Protein AF-A0A955JV99-F1 (afdb_monomer)

Foldseek 3Di:
DDPDLVLLLLLLCVQLVLVLVVLVVLLVVLVVLLVPDDPVPDDPVLVVVLVVLLVVLCVVLQCPVQQQPLLLQLLVQSVCSSPPNDPVCSVVVNCVSRPCDPHDPVSVVVSVVVVVVVVVVVVVLVPDDPPSSSSNSNSNSNSSVSNSVNNVVSNVVSVVPPPPSDSDPPPPPPD

Structure (mmCIF, N/CA/C/O backbone):
data_AF-A0A955JV99-F1
#
_entry.id   AF-A0A955JV99-F1
#
loop_
_atom_site.group_PDB
_atom_site.id
_atom_site.type_symbol
_atom_site.label_atom_id
_atom_site.label_alt_id
_atom_site.label_comp_id
_atom_site.label_asym_id
_atom_site.label_entity_id
_atom_site.label_seq_id
_atom_site.pdbx_PDB_ins_code
_atom_site.Cartn_x
_atom_site.Cartn_y
_atom_site.Cartn_z
_atom_site.occupancy
_atom_site.B_iso_or_equiv
_atom_site.auth_seq_id
_atom_site.auth_comp_id
_atom_site.auth_asym_id
_atom_site.auth_atom_id
_atom_site.pdbx_PDB_model_num
ATOM 1 N N . MET A 1 1 ? -17.357 4.223 23.257 1.00 74.81 1 MET A N 1
ATOM 2 C CA . MET A 1 1 ? -17.856 3.173 22.337 1.00 74.81 1 MET A CA 1
ATOM 3 C C . MET A 1 1 ? -19.232 3.567 21.806 1.00 74.81 1 MET A C 1
ATOM 5 O O . MET A 1 1 ? -20.037 4.063 22.587 1.00 74.81 1 MET A O 1
ATOM 9 N N . VAL A 1 2 ? -19.511 3.397 20.507 1.00 79.81 2 VAL A N 1
ATOM 10 C CA . VAL A 1 2 ? -20.852 3.666 19.941 1.00 79.81 2 VAL A CA 1
ATOM 11 C C . VAL A 1 2 ? -21.803 2.531 20.325 1.00 79.81 2 VAL A C 1
ATOM 13 O O . VAL A 1 2 ? -21.501 1.365 20.070 1.00 79.81 2 VAL A O 1
ATOM 16 N N . ARG A 1 3 ? -22.952 2.857 20.934 1.00 80.94 3 ARG A N 1
ATOM 17 C CA . ARG A 1 3 ? -23.931 1.856 21.404 1.00 80.94 3 ARG A CA 1
ATOM 18 C C . ARG A 1 3 ? -24.679 1.159 20.257 1.00 80.94 3 ARG A C 1
ATOM 20 O O . ARG A 1 3 ? -24.981 -0.024 20.360 1.00 80.94 3 ARG A O 1
ATOM 27 N N . SER A 1 4 ? -24.927 1.856 19.144 1.00 89.75 4 SER A N 1
ATOM 28 C CA . SER A 1 4 ? -25.652 1.299 17.993 1.00 89.75 4 SER A CA 1
ATOM 29 C C . SER A 1 4 ? -24.799 0.319 17.183 1.00 89.75 4 SER A C 1
ATOM 31 O O . SER A 1 4 ? -23.810 0.702 16.554 1.00 89.75 4 SER A O 1
ATOM 33 N N . LYS A 1 5 ? -25.236 -0.946 17.129 1.00 87.56 5 LYS A N 1
ATOM 34 C CA . LYS A 1 5 ? -24.628 -1.993 16.291 1.00 87.56 5 LYS A CA 1
ATOM 35 C C . LYS A 1 5 ? -24.635 -1.611 14.806 1.00 87.56 5 LYS A C 1
ATOM 37 O O . LYS A 1 5 ? -23.628 -1.805 14.135 1.00 87.56 5 LYS A O 1
ATOM 42 N N . LYS A 1 6 ? -25.731 -1.016 14.316 1.00 90.44 6 LYS A N 1
ATOM 43 C CA . LYS A 1 6 ? -25.877 -0.601 12.908 1.00 90.44 6 LYS A CA 1
ATOM 44 C C . LYS A 1 6 ? -24.813 0.425 12.509 1.00 90.44 6 LYS A C 1
ATOM 46 O O . LYS A 1 6 ? -24.164 0.251 11.483 1.00 90.44 6 LYS A O 1
ATOM 51 N N . LEU A 1 7 ? -24.575 1.436 13.352 1.00 90.56 7 LEU A N 1
ATOM 52 C CA . LEU A 1 7 ? -23.552 2.457 13.094 1.00 90.56 7 LEU A CA 1
ATOM 53 C C . LEU A 1 7 ? -22.146 1.854 13.041 1.00 90.56 7 LEU A C 1
ATOM 55 O O . LEU A 1 7 ? -21.373 2.172 12.144 1.00 90.56 7 LEU A O 1
ATOM 59 N N . ARG A 1 8 ? -21.820 0.937 13.957 1.00 90.19 8 ARG A N 1
ATOM 60 C CA . ARG A 1 8 ? -20.520 0.245 13.955 1.00 90.19 8 ARG A CA 1
ATOM 61 C C . AR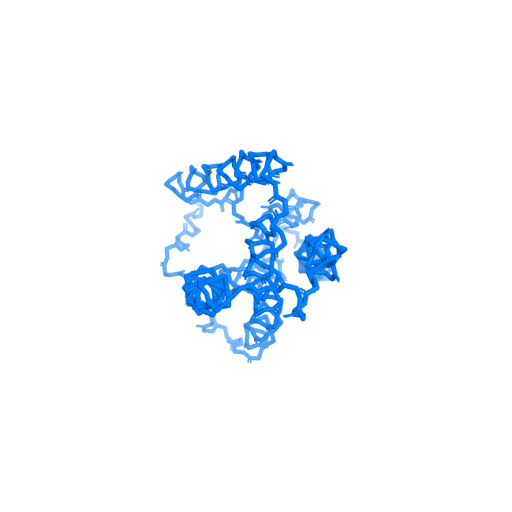G A 1 8 ? -20.311 -0.601 12.704 1.00 90.19 8 ARG A C 1
ATOM 63 O O . ARG A 1 8 ? -19.230 -0.574 12.121 1.00 90.19 8 ARG A O 1
ATOM 70 N N . THR A 1 9 ? -21.342 -1.317 12.258 1.00 89.38 9 THR A N 1
ATOM 71 C CA . THR A 1 9 ? -21.290 -2.066 10.997 1.00 89.38 9 THR A CA 1
ATOM 72 C C . THR A 1 9 ? -21.106 -1.134 9.801 1.00 89.38 9 THR A C 1
ATOM 74 O O . THR A 1 9 ? -20.258 -1.418 8.959 1.00 89.38 9 THR A O 1
ATOM 77 N N . ALA A 1 10 ? -21.823 -0.008 9.753 1.00 92.12 10 ALA A N 1
ATOM 78 C CA . ALA A 1 10 ? -21.651 0.998 8.707 1.00 92.12 10 ALA A CA 1
ATOM 79 C C . ALA A 1 10 ? -20.222 1.565 8.693 1.00 92.12 10 ALA A C 1
ATOM 81 O O . ALA A 1 10 ? -19.601 1.620 7.638 1.00 92.12 10 ALA A O 1
ATOM 82 N N . GLY A 1 11 ? -19.651 1.883 9.859 1.00 91.75 11 GLY A N 1
ATOM 83 C CA . GLY A 1 11 ? -18.261 2.332 9.972 1.00 91.75 11 GLY A CA 1
ATOM 84 C C . GLY A 1 11 ? -17.238 1.279 9.535 1.00 91.75 11 GLY A C 1
ATOM 85 O O . GLY A 1 11 ? -16.253 1.610 8.885 1.00 91.75 11 GLY A O 1
ATOM 86 N N . ALA A 1 12 ? -17.473 -0.003 9.825 1.00 91.06 12 ALA A N 1
ATOM 87 C CA . ALA A 1 12 ? -16.618 -1.084 9.333 1.00 91.06 12 ALA A CA 1
ATOM 88 C C . ALA A 1 12 ? -16.702 -1.243 7.803 1.00 91.06 12 ALA A C 1
ATOM 90 O O . ALA A 1 12 ? -15.680 -1.438 7.147 1.00 91.06 12 ALA A O 1
ATOM 91 N N . VAL A 1 13 ? -17.904 -1.131 7.225 1.00 93.50 13 VAL A N 1
ATOM 92 C CA . VAL A 1 13 ? -18.094 -1.122 5.764 1.00 93.50 13 VAL A CA 1
ATOM 93 C C . VAL A 1 13 ? -17.412 0.093 5.144 1.00 93.50 13 VAL A C 1
ATOM 95 O O . VAL A 1 13 ? -16.732 -0.062 4.138 1.00 93.50 13 VAL A O 1
ATOM 98 N N . TRP A 1 14 ? -17.515 1.266 5.769 1.00 95.06 14 TRP A N 1
ATOM 99 C 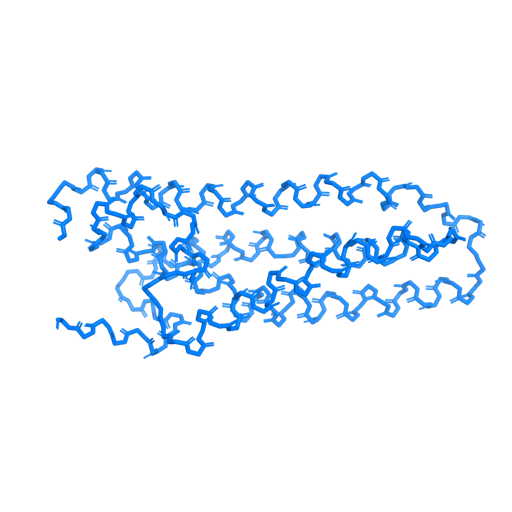CA . TRP A 1 14 ? -16.822 2.478 5.341 1.00 95.06 14 TRP A CA 1
ATOM 100 C C . TRP A 1 14 ? -15.298 2.312 5.368 1.00 95.06 14 TRP A C 1
ATOM 102 O O . TRP A 1 14 ? -14.637 2.606 4.378 1.00 95.06 14 TRP A O 1
ATOM 112 N N . GLY A 1 15 ? -14.730 1.767 6.448 1.00 93.62 15 GLY A N 1
ATOM 113 C CA . GLY A 1 15 ? -13.288 1.523 6.545 1.00 93.62 15 GLY A CA 1
ATOM 114 C C . GLY A 1 15 ? -12.766 0.556 5.481 1.00 93.62 15 GLY A C 1
ATOM 115 O O . GLY A 1 15 ? -11.749 0.824 4.837 1.00 93.62 15 GLY A O 1
ATOM 116 N N . MET A 1 16 ? -13.493 -0.537 5.242 1.00 94.19 16 MET A N 1
ATOM 117 C CA . MET A 1 16 ? -13.156 -1.496 4.188 1.00 94.19 16 MET A CA 1
ATOM 118 C C . MET A 1 16 ? -13.345 -0.897 2.789 1.00 94.19 16 MET A C 1
ATOM 120 O O . MET A 1 16 ? -12.469 -1.025 1.940 1.00 94.19 16 MET A O 1
ATOM 124 N N . GLY A 1 17 ? -14.463 -0.208 2.557 1.00 95.19 17 GLY A N 1
ATOM 125 C CA . GLY A 1 17 ? -14.777 0.445 1.289 1.00 95.19 17 GLY A CA 1
ATOM 126 C C . GLY A 1 17 ? -13.736 1.494 0.917 1.00 95.19 17 GLY A C 1
ATOM 127 O O . GLY A 1 17 ? -13.241 1.482 -0.202 1.00 95.19 17 GLY A O 1
ATOM 128 N N . GLY A 1 18 ? -13.316 2.328 1.872 1.00 94.94 18 GLY A N 1
ATOM 129 C CA . GLY A 1 18 ? -12.231 3.286 1.664 1.00 94.94 18 GLY A CA 1
ATOM 130 C C . GLY A 1 18 ? -10.885 2.616 1.375 1.00 94.94 18 GLY A C 1
ATOM 131 O O . GLY A 1 18 ? -10.132 3.105 0.538 1.00 94.94 18 GLY A O 1
ATOM 132 N N . THR A 1 19 ? -10.601 1.465 1.997 1.00 94.12 19 THR A N 1
ATOM 133 C CA . THR A 1 19 ? -9.394 0.673 1.691 1.00 94.12 19 THR A CA 1
ATOM 134 C C . THR A 1 19 ? -9.407 0.172 0.252 1.00 94.12 19 THR A C 1
ATOM 136 O O . THR A 1 19 ? -8.436 0.359 -0.478 1.00 94.12 19 THR A O 1
ATOM 139 N N . ILE A 1 20 ? -10.518 -0.438 -0.162 1.00 94.88 20 ILE A N 1
ATOM 140 C CA . ILE A 1 20 ? -10.697 -0.947 -1.523 1.00 94.88 20 ILE A CA 1
ATOM 141 C C . ILE A 1 20 ? -10.615 0.200 -2.528 1.00 94.88 20 ILE A C 1
ATOM 143 O O . ILE A 1 20 ? -9.889 0.084 -3.506 1.00 94.88 20 ILE A O 1
ATOM 147 N N . ALA A 1 21 ? -11.308 1.312 -2.276 1.00 96.00 21 ALA A N 1
ATOM 148 C CA . ALA A 1 21 ? -11.307 2.472 -3.159 1.00 96.00 21 ALA A CA 1
ATOM 149 C C . ALA A 1 21 ? -9.900 3.064 -3.327 1.00 96.00 21 ALA A C 1
ATOM 151 O O . ALA A 1 21 ? -9.508 3.387 -4.443 1.00 96.00 21 ALA A O 1
ATOM 152 N N . PHE A 1 22 ? -9.117 3.154 -2.246 1.00 94.69 22 PHE A N 1
ATOM 153 C CA . PHE A 1 22 ? -7.733 3.628 -2.304 1.00 94.69 22 PHE A CA 1
ATOM 154 C C . PHE A 1 22 ? -6.843 2.719 -3.165 1.00 94.69 22 PHE A C 1
ATOM 156 O O . PHE A 1 22 ? -6.121 3.212 -4.030 1.00 94.69 22 PHE A O 1
ATOM 163 N N . ILE A 1 23 ? -6.919 1.397 -2.967 1.00 95.00 23 ILE A N 1
ATOM 164 C CA . ILE A 1 23 ? -6.139 0.434 -3.762 1.00 95.00 23 ILE A CA 1
ATOM 165 C C . ILE A 1 23 ? -6.599 0.449 -5.223 1.00 95.00 23 ILE A C 1
ATOM 167 O O . ILE A 1 23 ? -5.768 0.534 -6.122 1.00 95.00 23 ILE A O 1
ATOM 171 N N . ALA A 1 24 ? -7.911 0.433 -5.466 1.00 95.69 24 ALA A N 1
ATOM 172 C CA . ALA A 1 24 ? -8.491 0.475 -6.804 1.00 95.69 24 ALA A CA 1
ATOM 173 C C . ALA A 1 24 ? -8.102 1.753 -7.559 1.00 95.69 24 ALA A C 1
ATOM 175 O O . ALA A 1 24 ? -7.775 1.687 -8.740 1.00 95.69 24 ALA A O 1
ATOM 176 N N . TYR A 1 25 ? -8.068 2.903 -6.880 1.00 94.88 25 TYR A N 1
ATOM 177 C CA . TYR A 1 25 ? -7.573 4.150 -7.459 1.00 94.88 25 TYR A CA 1
ATOM 178 C C . TYR A 1 25 ? -6.087 4.059 -7.832 1.00 94.88 25 TYR A C 1
ATOM 180 O O . TYR A 1 25 ? -5.696 4.504 -8.911 1.00 94.88 25 TYR A O 1
ATOM 188 N N . GLY A 1 26 ? -5.262 3.443 -6.977 1.00 92.81 26 GLY A N 1
ATOM 189 C CA . GLY A 1 26 ? -3.857 3.163 -7.285 1.00 92.81 26 GLY A CA 1
ATOM 190 C C . GLY A 1 26 ? -3.698 2.294 -8.535 1.00 92.81 26 GLY A C 1
ATOM 191 O O . GLY A 1 26 ? -2.971 2.671 -9.449 1.00 92.81 26 GLY A O 1
ATOM 192 N N . ILE A 1 27 ? -4.443 1.187 -8.611 1.00 95.00 27 ILE A N 1
ATOM 193 C CA . ILE A 1 27 ? -4.483 0.289 -9.777 1.00 95.00 27 ILE A CA 1
ATOM 194 C C . ILE A 1 27 ? -4.899 1.059 -11.031 1.00 95.00 27 ILE A C 1
ATOM 196 O O . ILE A 1 27 ? -4.190 1.013 -12.028 1.00 95.00 27 ILE A O 1
ATOM 200 N N . HIS A 1 28 ? -6.001 1.810 -10.978 1.00 94.44 28 HIS A N 1
ATOM 201 C CA . HIS A 1 28 ? -6.497 2.582 -12.118 1.00 94.44 28 HIS A CA 1
ATOM 202 C C . HIS A 1 28 ? -5.462 3.590 -12.631 1.00 94.44 28 HIS A C 1
ATOM 204 O O . HIS A 1 28 ? -5.258 3.716 -13.835 1.00 94.44 28 HIS A O 1
ATOM 210 N N . LYS A 1 29 ? -4.764 4.275 -11.720 1.00 90.06 29 LYS A N 1
ATOM 211 C CA . LYS A 1 29 ? -3.726 5.242 -12.079 1.00 90.06 29 LYS A CA 1
ATOM 212 C C . LYS A 1 29 ? -2.507 4.585 -12.732 1.00 90.06 29 LYS A C 1
ATOM 214 O O . LYS A 1 29 ? -1.936 5.170 -13.646 1.00 90.06 29 LYS A O 1
ATOM 219 N N . LEU A 1 30 ? -2.088 3.417 -12.248 1.00 90.31 30 LEU A N 1
ATOM 220 C CA . LEU A 1 30 ? -0.939 2.692 -12.803 1.00 90.31 30 LEU A CA 1
ATOM 221 C C . LEU A 1 30 ? -1.281 1.958 -14.099 1.00 90.31 30 LEU A C 1
ATOM 223 O O . LEU A 1 30 ? -0.414 1.814 -14.952 1.00 90.31 30 LEU A O 1
ATOM 227 N N . TRP A 1 31 ? -2.539 1.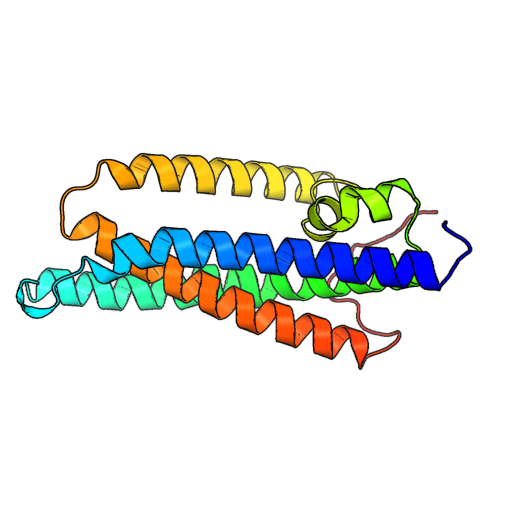539 -14.260 1.00 88.38 31 TRP A N 1
ATOM 228 C CA . TRP A 1 31 ? -3.014 0.804 -15.430 1.00 88.38 31 TRP A CA 1
ATOM 229 C C . TRP A 1 31 ? -2.679 1.516 -16.742 1.00 88.38 31 TRP A C 1
ATOM 231 O O . TRP A 1 31 ? -2.173 0.878 -17.656 1.00 88.38 31 TRP A O 1
ATOM 241 N N . GLY A 1 32 ? -2.897 2.835 -16.817 1.00 80.50 32 GLY A N 1
ATOM 242 C CA . GLY A 1 32 ? -2.581 3.617 -18.017 1.00 80.50 32 GLY A CA 1
ATOM 243 C C . GLY A 1 32 ? -1.105 3.526 -18.414 1.00 80.50 32 GLY A C 1
ATOM 244 O O . GLY A 1 32 ? -0.800 3.210 -19.552 1.00 80.50 32 GLY A O 1
ATOM 245 N N . PHE A 1 33 ? -0.190 3.704 -17.457 1.00 80.19 33 PHE A N 1
ATOM 246 C CA . PHE A 1 33 ? 1.253 3.674 -17.731 1.00 80.19 33 PHE A CA 1
ATOM 247 C C . PHE A 1 33 ? 1.786 2.267 -17.999 1.00 80.19 33 PHE A C 1
ATOM 249 O O . PHE A 1 33 ? 2.723 2.096 -18.769 1.00 80.19 33 PHE A O 1
ATOM 256 N N . ALA A 1 34 ? 1.195 1.261 -17.360 1.00 79.00 34 ALA A N 1
ATOM 257 C CA . ALA A 1 34 ? 1.524 -0.139 -17.576 1.00 79.00 34 ALA A CA 1
ATOM 258 C C . ALA A 1 34 ? 1.136 -0.620 -18.985 1.00 79.00 34 ALA A C 1
ATOM 260 O O . ALA A 1 34 ? 1.854 -1.423 -19.576 1.00 79.00 34 ALA A O 1
ATOM 261 N N . TRP A 1 35 ? 0.016 -0.126 -19.522 1.00 81.94 35 TRP A N 1
ATOM 262 C CA . TRP A 1 35 ? -0.475 -0.512 -20.848 1.00 81.94 35 TRP A CA 1
ATOM 263 C C . TRP A 1 35 ? 0.274 0.169 -22.003 1.00 81.94 35 TRP A C 1
ATOM 265 O O . TRP A 1 35 ? 0.232 -0.321 -23.126 1.00 81.94 35 TRP A O 1
ATOM 275 N N . ASP A 1 36 ? 1.013 1.246 -21.718 1.00 85.19 36 ASP A N 1
ATOM 276 C CA . ASP A 1 36 ? 1.911 1.916 -22.672 1.00 85.19 36 ASP A CA 1
ATOM 277 C C . ASP A 1 36 ? 3.206 1.114 -22.950 1.00 85.19 36 ASP A C 1
ATOM 279 O O . ASP A 1 36 ? 4.085 1.560 -23.698 1.00 85.19 36 ASP A O 1
ATOM 283 N N . LEU A 1 37 ? 3.377 -0.056 -22.322 1.00 86.81 37 LEU A N 1
ATOM 284 C CA . LEU A 1 37 ? 4.515 -0.938 -22.557 1.00 86.81 37 LEU A CA 1
ATOM 285 C C . LEU A 1 37 ? 4.301 -1.752 -23.841 1.00 86.81 37 LEU A C 1
ATOM 287 O O . LEU A 1 37 ? 3.575 -2.746 -23.853 1.00 86.81 37 LEU A O 1
ATOM 291 N N . ASP A 1 38 ? 4.980 -1.361 -24.917 1.00 89.56 38 ASP A N 1
ATOM 292 C CA . ASP A 1 38 ? 5.042 -2.164 -26.137 1.00 89.56 38 ASP A CA 1
ATOM 293 C C . ASP A 1 38 ? 6.027 -3.328 -25.963 1.00 89.56 38 ASP A C 1
ATOM 295 O O . ASP A 1 38 ? 7.240 -3.172 -26.100 1.00 89.56 38 ASP A O 1
ATOM 299 N N . PHE A 1 39 ? 5.491 -4.512 -25.668 1.00 88.06 39 PHE A N 1
ATOM 300 C CA . PHE A 1 39 ? 6.279 -5.732 -25.490 1.00 88.06 39 PHE A CA 1
ATOM 301 C C . PHE A 1 39 ? 7.085 -6.132 -26.731 1.00 88.06 39 PHE A C 1
ATOM 303 O O . PHE A 1 39 ? 8.112 -6.790 -26.579 1.00 88.06 39 PHE A O 1
ATOM 310 N N . ALA A 1 40 ? 6.647 -5.758 -27.939 1.00 89.00 40 ALA A N 1
ATOM 311 C CA . ALA A 1 40 ? 7.356 -6.094 -29.173 1.00 89.00 40 ALA A CA 1
ATOM 312 C C . ALA A 1 40 ? 8.599 -5.217 -29.387 1.00 89.00 40 ALA A C 1
ATOM 314 O O . ALA A 1 40 ? 9.543 -5.648 -30.049 1.00 89.00 40 ALA A O 1
ATOM 315 N N . ALA A 1 41 ? 8.614 -4.014 -28.810 1.00 91.94 41 ALA A N 1
ATOM 316 C CA . ALA A 1 41 ? 9.731 -3.077 -28.890 1.00 91.94 41 ALA A CA 1
ATOM 317 C C . ALA A 1 41 ? 10.809 -3.309 -27.816 1.00 91.94 41 ALA A C 1
ATOM 319 O O . ALA A 1 41 ? 11.876 -2.698 -27.885 1.00 91.94 41 ALA A O 1
ATOM 320 N N . LEU A 1 42 ? 10.553 -4.171 -26.824 1.00 92.88 42 LEU A N 1
ATOM 321 C CA . LEU A 1 42 ? 11.503 -4.426 -25.744 1.00 92.88 42 LEU A CA 1
ATOM 322 C C . LEU A 1 42 ? 12.684 -5.274 -26.204 1.00 92.88 42 LEU A C 1
ATOM 324 O O . LEU A 1 42 ? 12.545 -6.319 -26.841 1.00 92.88 42 LEU A O 1
ATOM 328 N N . THR A 1 43 ? 13.870 -4.867 -25.773 1.00 95.94 43 THR A N 1
ATOM 329 C CA . THR A 1 43 ? 15.074 -5.683 -25.888 1.00 95.94 43 THR A CA 1
ATOM 330 C C . THR A 1 43 ? 15.003 -6.896 -24.954 1.00 95.94 43 THR A C 1
ATOM 332 O O . THR A 1 43 ? 14.326 -6.890 -23.923 1.00 95.94 43 THR A O 1
ATOM 335 N N . ALA A 1 44 ? 15.776 -7.945 -25.254 1.00 95.88 44 ALA A N 1
ATOM 336 C CA . ALA A 1 44 ? 15.866 -9.126 -24.389 1.00 95.88 44 ALA A CA 1
ATOM 337 C C . ALA A 1 44 ? 16.306 -8.782 -22.951 1.00 95.88 44 ALA A C 1
ATOM 339 O O . ALA A 1 44 ? 15.852 -9.405 -21.989 1.00 95.88 44 ALA A O 1
ATOM 340 N N . PHE A 1 45 ? 17.162 -7.765 -22.799 1.00 96.00 45 PHE A N 1
ATOM 341 C CA . PHE A 1 45 ? 17.589 -7.274 -21.492 1.00 96.00 45 PHE A CA 1
ATOM 342 C C . PHE A 1 45 ? 16.433 -6.633 -20.714 1.00 96.00 45 PHE A C 1
ATOM 344 O O . PHE A 1 45 ? 16.240 -6.940 -19.540 1.00 96.00 45 PHE A O 1
ATOM 351 N N . GLU A 1 46 ? 15.626 -5.793 -21.359 1.00 95.62 46 GLU A N 1
ATOM 352 C CA . GLU A 1 46 ? 14.477 -5.142 -20.719 1.00 95.62 46 GLU A CA 1
ATOM 353 C C . GLU A 1 46 ? 13.389 -6.146 -20.337 1.00 95.62 46 GLU A C 1
ATOM 355 O O . GLU A 1 46 ? 12.811 -6.032 -19.258 1.00 95.62 46 GLU A O 1
ATOM 360 N N . ILE A 1 47 ? 13.165 -7.178 -21.156 1.00 95.69 47 ILE A N 1
ATOM 361 C CA . ILE A 1 47 ? 12.267 -8.292 -20.814 1.00 95.69 47 ILE A CA 1
ATOM 362 C C . ILE A 1 47 ? 12.781 -9.032 -19.575 1.00 95.69 47 ILE A C 1
ATOM 364 O O . ILE A 1 47 ? 12.010 -9.311 -18.655 1.00 95.69 47 ILE A O 1
ATOM 368 N N . TYR A 1 48 ? 14.081 -9.327 -19.514 1.00 96.81 48 TYR A N 1
ATOM 369 C CA . TYR A 1 48 ? 14.681 -9.969 -18.345 1.00 96.81 48 TYR A CA 1
ATOM 370 C C . TYR A 1 48 ? 14.502 -9.121 -17.078 1.00 96.81 48 TYR A C 1
ATOM 372 O O . TYR A 1 48 ? 14.057 -9.633 -16.046 1.00 96.81 48 TYR A O 1
ATOM 380 N N . VAL A 1 49 ? 14.774 -7.814 -17.162 1.00 97.00 49 VAL A N 1
ATOM 381 C CA . VAL A 1 49 ? 14.560 -6.879 -16.047 1.00 97.00 49 VAL A CA 1
ATOM 382 C C . VAL A 1 49 ? 13.087 -6.824 -15.650 1.00 97.00 49 VAL A C 1
ATOM 384 O O . VAL A 1 49 ? 12.790 -6.890 -14.460 1.00 97.00 49 VAL A O 1
ATOM 387 N N . LEU A 1 50 ? 12.165 -6.759 -16.612 1.00 95.62 50 LEU A N 1
ATOM 388 C CA . LEU A 1 50 ? 10.726 -6.765 -16.360 1.00 95.62 50 LEU A CA 1
ATOM 389 C C . LEU A 1 50 ? 10.297 -8.010 -15.583 1.00 95.62 50 LEU A C 1
ATOM 391 O O . LEU A 1 50 ? 9.618 -7.884 -14.565 1.00 95.62 50 LEU A O 1
ATOM 395 N N . VAL A 1 51 ? 10.700 -9.201 -16.026 1.00 96.81 51 VAL A N 1
ATOM 396 C CA . VAL A 1 51 ? 10.326 -10.464 -15.372 1.00 96.81 51 VAL A CA 1
ATOM 397 C C . VAL A 1 51 ? 10.851 -10.507 -13.938 1.0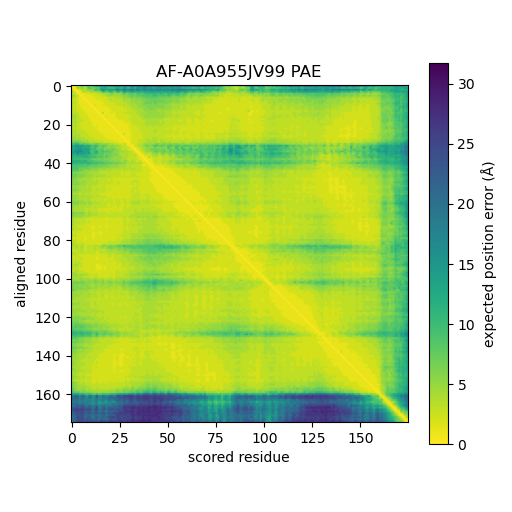0 96.81 51 VAL A C 1
ATOM 399 O O . VAL A 1 51 ? 10.094 -10.812 -13.011 1.00 96.81 51 VAL A O 1
ATOM 402 N N . LEU A 1 52 ? 12.124 -10.154 -13.731 1.00 97.88 52 LEU A N 1
ATOM 403 C CA . LEU A 1 52 ? 12.709 -10.100 -12.392 1.00 97.88 52 LEU A CA 1
ATOM 404 C C . LEU A 1 52 ? 12.025 -9.060 -11.504 1.00 97.88 52 LEU A C 1
ATOM 406 O O . LEU A 1 52 ? 11.738 -9.341 -10.339 1.00 97.88 52 LEU A O 1
ATOM 410 N N . TRP A 1 53 ? 11.743 -7.875 -12.044 1.00 96.62 53 TRP A N 1
ATOM 411 C CA . TRP A 1 53 ? 11.087 -6.795 -11.319 1.00 96.62 53 TRP A CA 1
ATOM 412 C C . TRP A 1 53 ? 9.670 -7.180 -10.899 1.00 96.62 53 TRP A C 1
ATOM 414 O O . TRP A 1 53 ? 9.300 -7.018 -9.736 1.00 96.62 53 TRP A O 1
ATOM 424 N N . VAL A 1 54 ? 8.891 -7.759 -11.812 1.00 96.56 54 VAL A N 1
ATOM 425 C CA . VAL A 1 54 ? 7.541 -8.257 -11.531 1.00 96.56 54 VAL A CA 1
ATOM 426 C C . VAL A 1 54 ? 7.574 -9.327 -10.443 1.00 96.56 54 VAL A C 1
ATOM 428 O O . VAL A 1 54 ? 6.804 -9.240 -9.486 1.00 96.56 54 VAL A O 1
ATOM 431 N N . ALA A 1 55 ? 8.487 -10.299 -10.532 1.00 97.81 55 ALA A N 1
ATOM 432 C CA . ALA A 1 55 ? 8.637 -11.333 -9.508 1.00 97.81 55 ALA A CA 1
ATOM 433 C C . ALA A 1 55 ? 9.010 -10.732 -8.141 1.00 97.81 55 ALA A C 1
ATOM 435 O O . ALA A 1 55 ? 8.424 -11.088 -7.112 1.00 97.81 55 ALA A O 1
ATOM 436 N N . TYR A 1 56 ? 9.942 -9.778 -8.130 1.00 97.62 56 TYR A N 1
ATOM 437 C CA . TYR A 1 56 ? 10.352 -9.059 -6.929 1.00 97.62 56 TYR A CA 1
ATOM 438 C C . TYR A 1 56 ? 9.189 -8.284 -6.296 1.00 97.62 56 TYR A C 1
ATOM 440 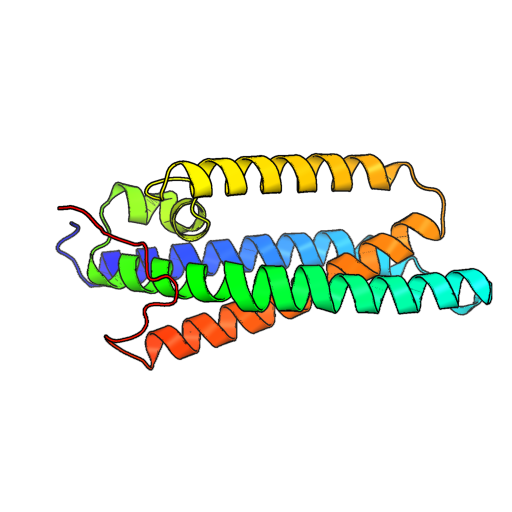O O . TYR A 1 56 ? 8.971 -8.398 -5.087 1.00 97.62 56 TYR A O 1
ATOM 448 N N . MET A 1 57 ? 8.411 -7.541 -7.085 1.00 97.00 57 MET A N 1
ATOM 449 C CA . MET A 1 57 ? 7.281 -6.736 -6.603 1.00 97.00 57 MET A CA 1
ATOM 450 C C . MET A 1 57 ? 6.118 -7.603 -6.119 1.00 97.00 57 MET A C 1
ATOM 452 O O . MET A 1 57 ? 5.576 -7.366 -5.038 1.00 97.00 57 MET A O 1
ATOM 456 N N . LEU A 1 58 ? 5.787 -8.681 -6.834 1.00 96.94 58 LEU A N 1
ATOM 457 C CA . LEU A 1 58 ? 4.798 -9.662 -6.373 1.00 96.94 58 LEU A CA 1
ATOM 458 C C . LEU A 1 58 ? 5.186 -10.269 -5.022 1.00 96.94 58 LEU A C 1
ATOM 460 O O . LEU A 1 58 ? 4.329 -10.448 -4.155 1.00 96.94 58 LEU A O 1
ATOM 464 N N . TYR A 1 59 ? 6.468 -10.558 -4.802 1.00 97.12 59 TYR A N 1
ATOM 465 C CA . TYR A 1 59 ? 6.926 -11.112 -3.532 1.00 97.12 59 TYR A CA 1
ATOM 466 C C . TYR A 1 59 ? 6.988 -10.069 -2.406 1.00 97.12 59 TYR A C 1
ATOM 468 O O . TYR A 1 59 ? 6.508 -10.315 -1.294 1.00 97.12 59 TYR A O 1
ATOM 476 N N . THR A 1 60 ? 7.604 -8.916 -2.658 1.00 95.31 60 THR A N 1
ATOM 477 C CA . THR A 1 60 ? 7.865 -7.901 -1.629 1.00 95.31 60 THR A CA 1
ATOM 478 C C . THR A 1 60 ? 6.639 -7.055 -1.322 1.00 95.31 60 THR A C 1
ATOM 480 O O . THR A 1 60 ? 6.235 -6.972 -0.161 1.00 95.31 60 THR A O 1
ATOM 483 N N . GLU A 1 61 ? 6.007 -6.477 -2.336 1.00 94.69 61 GLU A N 1
ATOM 484 C CA . GLU A 1 61 ? 4.805 -5.672 -2.168 1.00 94.69 61 GLU A CA 1
ATOM 485 C C . GLU A 1 61 ? 3.578 -6.575 -2.014 1.00 94.69 61 GLU A C 1
ATOM 487 O O . GLU A 1 61 ? 2.880 -6.505 -1.002 1.00 94.69 61 GLU A O 1
ATOM 492 N N . GLY A 1 62 ? 3.356 -7.501 -2.948 1.00 95.00 62 GLY A N 1
ATOM 493 C CA . GLY A 1 62 ? 2.190 -8.386 -2.923 1.00 95.00 62 GLY A CA 1
ATOM 494 C C . GLY A 1 62 ? 2.170 -9.311 -1.700 1.00 95.00 62 GLY A C 1
ATOM 495 O O . GLY A 1 62 ? 1.332 -9.189 -0.804 1.00 95.00 62 GLY A O 1
ATOM 496 N N . TYR A 1 63 ? 3.089 -10.269 -1.623 1.00 94.19 63 TYR A N 1
ATOM 497 C CA . TYR A 1 63 ? 3.041 -11.302 -0.589 1.00 94.19 63 TYR A CA 1
ATOM 498 C C . TYR A 1 63 ? 3.472 -10.799 0.796 1.00 94.19 63 TYR A C 1
ATOM 500 O O . TYR A 1 63 ? 2.758 -11.018 1.780 1.00 94.19 63 TYR A O 1
ATOM 508 N N . LYS A 1 64 ? 4.627 -10.131 0.912 1.00 93.31 64 LYS A N 1
ATOM 509 C CA . LYS A 1 64 ? 5.136 -9.650 2.208 1.00 93.31 64 LYS A CA 1
ATOM 510 C C . LYS A 1 64 ? 4.348 -8.444 2.720 1.00 93.31 64 LYS A C 1
ATOM 512 O O . LYS A 1 64 ? 3.807 -8.524 3.825 1.00 93.31 64 LYS A O 1
ATOM 517 N N . ALA A 1 65 ? 4.285 -7.348 1.963 1.00 92.69 65 ALA A N 1
ATOM 518 C CA . ALA A 1 65 ? 3.667 -6.118 2.453 1.00 92.69 65 ALA A CA 1
ATOM 519 C C . ALA A 1 65 ? 2.142 -6.253 2.544 1.00 92.69 65 ALA A C 1
ATOM 521 O O . ALA A 1 65 ? 1.591 -6.086 3.635 1.00 92.69 65 ALA A O 1
ATOM 522 N N . PHE A 1 66 ? 1.456 -6.637 1.465 1.00 93.88 66 PHE A N 1
ATOM 523 C CA . PHE A 1 66 ? 0.008 -6.839 1.505 1.00 93.88 66 PHE A CA 1
ATOM 524 C C . PHE A 1 66 ? -0.379 -8.121 2.242 1.00 93.88 66 PHE A C 1
ATOM 526 O O . PHE A 1 66 ? -1.043 -8.062 3.278 1.00 93.88 66 PHE A O 1
ATOM 533 N N . GLY A 1 67 ? 0.069 -9.277 1.756 1.00 90.44 67 GLY A N 1
ATOM 534 C CA . GLY A 1 67 ? -0.401 -10.583 2.219 1.00 90.44 67 GLY A CA 1
ATOM 535 C C . GLY A 1 67 ? -0.093 -10.892 3.686 1.00 90.44 67 GLY A C 1
ATOM 536 O O . GLY A 1 67 ? -0.977 -11.354 4.406 1.00 90.44 67 GLY A O 1
ATOM 537 N N . LYS A 1 68 ? 1.136 -10.643 4.153 1.00 89.00 68 LYS A N 1
ATOM 538 C CA . LYS A 1 68 ? 1.534 -10.949 5.541 1.00 89.00 68 LYS A CA 1
ATOM 539 C C . LYS A 1 68 ? 1.257 -9.827 6.525 1.00 89.00 68 LYS A C 1
ATOM 541 O O . LYS A 1 68 ? 1.042 -10.110 7.700 1.00 89.00 68 LYS A O 1
ATOM 546 N N . GLN A 1 69 ? 1.312 -8.572 6.086 1.00 88.50 69 GLN A N 1
ATOM 547 C CA . GLN A 1 69 ? 1.269 -7.442 7.006 1.00 88.50 69 GLN A CA 1
ATOM 548 C C . GLN A 1 69 ? -0.017 -6.628 6.862 1.00 88.50 69 GLN A C 1
ATOM 550 O O . GLN A 1 69 ? -0.798 -6.572 7.806 1.00 88.50 69 GLN A O 1
ATOM 555 N N . PHE A 1 70 ? -0.230 -5.929 5.750 1.00 91.31 70 PHE A N 1
ATOM 556 C CA . PHE A 1 70 ? -1.307 -4.945 5.606 1.00 91.31 70 PHE A CA 1
ATOM 557 C C . PHE A 1 70 ? -2.700 -5.585 5.612 1.00 91.31 70 PHE A C 1
ATOM 559 O O . PHE A 1 70 ? -3.511 -5.244 6.471 1.00 91.31 70 PHE A O 1
ATOM 566 N N . SER A 1 71 ? -2.970 -6.553 4.735 1.00 92.94 71 SER A N 1
ATOM 567 C CA . SER A 1 71 ? -4.300 -7.153 4.562 1.00 92.94 71 SER A CA 1
ATOM 568 C C . SER A 1 71 ? -4.836 -7.830 5.833 1.00 92.94 71 SER A C 1
ATOM 570 O O . SER A 1 71 ? -5.981 -7.560 6.212 1.00 92.94 71 SER A O 1
ATOM 572 N N . PRO A 1 72 ? -4.039 -8.631 6.575 1.00 90.56 72 PRO A N 1
ATOM 573 C CA . PRO A 1 72 ? -4.495 -9.199 7.840 1.00 90.56 72 PRO A CA 1
ATOM 574 C C . PRO A 1 72 ? -4.829 -8.128 8.891 1.00 90.56 72 PRO A C 1
ATOM 576 O O . PRO A 1 72 ? -5.841 -8.244 9.588 1.00 90.56 72 PRO A O 1
ATOM 579 N N . ARG A 1 73 ? -4.025 -7.057 8.972 1.00 89.31 73 ARG A N 1
ATOM 580 C CA . ARG A 1 73 ? -4.229 -5.934 9.906 1.00 89.31 73 ARG A CA 1
ATOM 581 C C . ARG A 1 73 ? -5.479 -5.124 9.573 1.00 89.31 73 ARG A C 1
ATOM 583 O O . ARG A 1 73 ? -6.264 -4.831 10.476 1.00 89.31 73 ARG A O 1
ATOM 590 N N . VAL A 1 74 ? -5.684 -4.801 8.297 1.00 92.25 74 VAL A N 1
ATOM 591 C CA . VAL A 1 74 ? -6.894 -4.132 7.792 1.00 92.25 74 VAL A CA 1
ATOM 592 C C . VAL A 1 74 ? -8.135 -4.919 8.204 1.00 92.25 74 VAL A C 1
ATOM 594 O O . VAL A 1 74 ? -9.073 -4.356 8.772 1.00 92.25 74 VAL A O 1
ATOM 597 N N . ALA A 1 75 ? -8.114 -6.238 8.010 1.00 92.06 75 ALA A N 1
ATOM 598 C CA . ALA A 1 75 ? -9.217 -7.113 8.387 1.00 92.06 75 ALA A CA 1
ATOM 599 C C . ALA A 1 75 ? -9.496 -7.092 9.903 1.00 92.06 75 ALA A C 1
ATOM 601 O O . ALA A 1 75 ? -10.647 -6.936 10.317 1.00 92.06 75 ALA A O 1
ATOM 602 N N . ALA A 1 76 ? -8.455 -7.171 10.740 1.00 89.31 76 ALA A N 1
ATOM 603 C CA . ALA A 1 76 ? -8.601 -7.128 12.198 1.00 89.31 76 ALA A CA 1
ATOM 604 C C . ALA A 1 76 ? -9.147 -5.778 12.695 1.00 89.31 76 ALA A C 1
ATOM 606 O O . ALA A 1 76 ? -10.083 -5.737 13.496 1.00 89.31 76 ALA A O 1
ATOM 607 N N . ARG A 1 77 ? -8.627 -4.656 12.183 1.00 90.19 77 ARG A N 1
ATOM 608 C CA . ARG A 1 77 ? -9.091 -3.306 12.560 1.00 90.19 77 ARG A CA 1
ATOM 609 C C . ARG A 1 77 ? -10.510 -3.029 12.061 1.00 90.19 77 ARG A C 1
ATOM 611 O O . ARG A 1 77 ? -11.297 -2.402 12.767 1.00 90.19 77 ARG A O 1
ATOM 618 N N . THR A 1 78 ? -10.876 -3.567 10.900 1.00 91.69 78 THR A N 1
ATOM 619 C CA . THR A 1 78 ? -12.257 -3.540 10.392 1.00 91.69 78 THR A CA 1
ATOM 620 C C . THR A 1 78 ? -13.202 -4.322 11.307 1.00 91.69 78 THR A C 1
ATOM 622 O O . THR A 1 78 ? -14.298 -3.852 11.623 1.00 91.69 78 THR A O 1
ATOM 625 N N . GLN A 1 79 ? -12.783 -5.493 11.798 1.00 89.50 79 GLN A N 1
ATOM 626 C CA . GLN A 1 79 ? -13.575 -6.267 12.756 1.00 89.50 79 GLN A CA 1
ATOM 627 C C . GLN A 1 79 ? -13.706 -5.547 14.107 1.00 89.50 79 GLN A C 1
ATOM 629 O O . GLN A 1 79 ? -14.791 -5.547 14.691 1.00 89.50 79 GLN A O 1
ATOM 634 N N . TYR A 1 80 ? -12.643 -4.887 14.575 1.00 88.06 80 TYR A N 1
ATOM 635 C CA . TYR A 1 80 ? -12.688 -4.050 15.774 1.00 88.06 80 TYR A CA 1
ATOM 636 C C . TYR A 1 80 ? -13.721 -2.922 15.645 1.00 88.06 80 TYR A C 1
ATOM 638 O O . TYR A 1 80 ? -14.555 -2.758 16.536 1.00 88.06 80 TYR A O 1
ATOM 646 N N . LEU A 1 81 ? -13.752 -2.203 14.514 1.00 89.00 81 LEU A N 1
ATOM 647 C CA . LEU A 1 81 ? -14.752 -1.153 14.268 1.00 89.00 81 LEU A CA 1
ATOM 648 C C . LEU A 1 81 ? -16.187 -1.669 14.402 1.00 89.00 81 LEU A C 1
ATOM 650 O O . LEU A 1 81 ? -17.017 -1.011 15.029 1.00 89.00 81 LEU A O 1
ATOM 654 N N . ALA A 1 82 ? -16.467 -2.864 13.875 1.00 89.12 82 ALA A N 1
ATOM 655 C CA . ALA A 1 82 ? -17.790 -3.481 13.960 1.00 89.12 82 ALA A CA 1
ATOM 656 C C . ALA A 1 82 ? -18.197 -3.837 15.406 1.00 89.12 82 ALA A C 1
ATOM 658 O O . ALA A 1 82 ? -19.388 -3.831 15.744 1.00 89.12 82 ALA A O 1
ATOM 659 N N . ARG A 1 83 ? -17.220 -4.140 16.269 1.00 86.00 83 ARG A N 1
ATOM 660 C CA . ARG A 1 83 ? -17.438 -4.572 17.657 1.00 86.00 83 ARG A CA 1
ATOM 661 C C . ARG A 1 83 ? -17.488 -3.412 18.635 1.00 86.00 83 ARG A C 1
ATOM 663 O O . ARG A 1 83 ? -18.476 -3.276 19.347 1.00 86.00 83 ARG A O 1
ATOM 670 N N . GLU A 1 84 ? -16.453 -2.582 18.638 1.00 85.38 84 GLU A N 1
ATOM 671 C CA . GLU A 1 84 ? -16.141 -1.645 19.726 1.00 85.38 84 GLU A CA 1
ATOM 672 C C . GLU A 1 84 ? -15.867 -0.216 19.242 1.00 85.38 84 GLU A C 1
ATOM 674 O O . GLU A 1 84 ? -15.592 0.672 20.051 1.00 85.38 84 GLU A O 1
ATOM 679 N N . GLY A 1 85 ? -16.017 0.037 17.938 1.00 84.25 85 GLY A N 1
ATOM 680 C CA . GLY A 1 85 ? -15.703 1.322 17.325 1.00 84.25 85 GLY A CA 1
ATOM 681 C C . GLY A 1 85 ? -16.296 2.533 18.063 1.00 84.25 85 GLY A C 1
ATOM 682 O O . GLY A 1 85 ? -17.470 2.576 18.458 1.00 84.25 85 GLY A O 1
ATOM 683 N N . THR A 1 86 ? -15.458 3.546 18.256 1.00 89.19 86 THR A N 1
ATOM 684 C CA . THR A 1 86 ? -15.833 4.866 18.784 1.00 89.19 86 THR A CA 1
ATOM 685 C C . THR A 1 86 ? -16.232 5.815 17.654 1.00 89.19 86 THR A C 1
ATOM 687 O O . THR A 1 86 ? -15.801 5.639 16.521 1.00 89.19 86 THR A O 1
ATOM 690 N N . ALA A 1 87 ? -17.020 6.857 17.943 1.00 89.44 87 ALA A N 1
ATOM 691 C CA . ALA A 1 87 ? -17.529 7.770 16.912 1.00 89.44 87 ALA A CA 1
ATOM 692 C C . ALA A 1 87 ? -16.413 8.357 16.021 1.00 89.44 87 ALA A C 1
ATOM 694 O O . ALA A 1 87 ? -16.527 8.336 14.799 1.00 89.44 87 ALA A O 1
ATOM 695 N N . LYS A 1 88 ? -15.290 8.776 16.626 1.00 90.88 88 LYS A N 1
ATOM 696 C CA . LYS A 1 88 ? -14.113 9.280 15.897 1.00 90.88 88 LYS A CA 1
ATOM 697 C C . LYS A 1 88 ? -13.525 8.233 14.942 1.00 90.88 88 LYS A C 1
ATOM 699 O O . LYS A 1 88 ? -13.205 8.552 13.802 1.00 90.88 88 LYS A O 1
ATOM 704 N N . GLN A 1 89 ? -13.412 6.982 15.394 1.00 90.56 89 GLN A N 1
ATOM 705 C CA . GLN A 1 89 ? -12.898 5.878 14.579 1.00 90.56 89 GLN A CA 1
ATOM 706 C C . GLN A 1 89 ? -13.862 5.494 13.452 1.00 90.56 89 GLN A C 1
ATOM 708 O O . GLN A 1 89 ? -13.403 5.082 12.398 1.00 90.56 89 GLN A O 1
ATOM 713 N N . LEU A 1 90 ? -15.177 5.632 13.651 1.00 90.56 90 LEU A N 1
ATOM 714 C CA . LEU A 1 90 ? -16.171 5.370 12.609 1.00 90.56 90 LEU A CA 1
ATOM 715 C C . LEU A 1 90 ? -16.121 6.427 11.500 1.00 90.56 90 LEU A C 1
ATOM 717 O O . LEU A 1 90 ? -16.152 6.062 10.333 1.00 90.56 90 LEU A O 1
ATOM 721 N N . ILE A 1 91 ? -16.030 7.714 11.847 1.00 93.12 91 ILE A N 1
ATOM 722 C CA . ILE A 1 91 ? -15.968 8.806 10.858 1.00 93.12 91 ILE A CA 1
ATOM 723 C C . ILE A 1 91 ? -14.693 8.678 10.014 1.00 93.12 91 ILE A C 1
ATOM 725 O O . ILE A 1 91 ? -14.736 8.702 8.786 1.00 93.12 91 ILE A O 1
ATOM 729 N N . LEU A 1 92 ? -13.558 8.450 10.677 1.00 93.25 92 LEU A N 1
ATOM 730 C CA . LEU A 1 92 ? -12.248 8.301 10.043 1.00 93.25 92 LEU A CA 1
ATOM 731 C C . LEU A 1 92 ? -11.887 6.829 9.792 1.00 93.25 92 LEU A C 1
ATOM 733 O O . LEU A 1 92 ? -10.713 6.463 9.868 1.00 93.25 92 LEU A O 1
ATOM 737 N N . ALA A 1 93 ? -12.874 5.968 9.522 1.00 92.19 93 ALA A N 1
ATOM 738 C CA . ALA A 1 93 ? -12.661 4.521 9.469 1.00 92.19 93 ALA A CA 1
ATOM 739 C C . ALA A 1 93 ? -11.573 4.070 8.481 1.00 92.19 93 ALA A C 1
ATOM 741 O O . ALA A 1 93 ? -10.761 3.241 8.887 1.00 92.19 93 ALA A O 1
ATOM 742 N N . PRO A 1 94 ? -11.461 4.601 7.247 1.00 93.12 94 PRO A N 1
ATOM 743 C CA . PRO A 1 94 ? -10.386 4.204 6.335 1.00 93.12 94 PRO A CA 1
ATOM 744 C C . PRO A 1 94 ? -8.997 4.509 6.911 1.00 93.12 94 PRO A C 1
ATOM 746 O O . PRO A 1 94 ? -8.129 3.639 6.964 1.00 93.12 94 PRO A O 1
ATOM 749 N N . LEU A 1 95 ? -8.816 5.716 7.456 1.00 92.94 95 LEU A N 1
ATOM 750 C CA . LEU A 1 95 ? -7.559 6.133 8.083 1.00 92.94 95 LEU A CA 1
ATOM 751 C C . LEU A 1 95 ? -7.258 5.314 9.345 1.00 92.94 95 LEU A C 1
ATOM 753 O O . LEU A 1 95 ? -6.109 4.948 9.608 1.00 92.94 95 LEU A O 1
ATOM 757 N N . PHE A 1 96 ? -8.298 4.987 10.114 1.00 92.31 96 PHE A N 1
ATOM 758 C CA . PHE A 1 96 ? -8.181 4.107 11.265 1.00 92.31 96 PHE A CA 1
ATOM 759 C C . PHE A 1 96 ? -7.713 2.724 10.833 1.00 92.31 96 PHE A C 1
ATOM 761 O O . PHE A 1 96 ? -6.761 2.216 11.412 1.00 92.31 96 PHE A O 1
ATOM 768 N N . VAL A 1 97 ? -8.349 2.110 9.838 1.00 91.81 97 VAL A N 1
ATOM 769 C CA . VAL A 1 97 ? -8.049 0.745 9.390 1.00 91.81 97 VAL A CA 1
ATOM 770 C C . VAL A 1 97 ? -6.636 0.644 8.801 1.00 91.81 97 VAL A C 1
ATOM 772 O O . VAL A 1 97 ? -5.971 -0.365 9.030 1.00 91.81 97 VAL A O 1
ATOM 775 N N . PHE A 1 98 ? -6.123 1.709 8.176 1.00 90.88 98 PHE A N 1
ATOM 776 C CA . PHE A 1 98 ? -4.729 1.786 7.706 1.00 90.88 98 PHE A CA 1
ATOM 777 C C . PHE A 1 98 ? -3.711 1.862 8.852 1.00 90.88 98 PHE A C 1
ATOM 779 O O . PHE A 1 98 ? -2.565 1.451 8.689 1.00 90.88 98 PHE A O 1
ATOM 786 N N . GLY A 1 99 ? -4.126 2.344 10.027 1.00 88.31 99 GLY A N 1
ATOM 787 C CA . GLY A 1 99 ? -3.264 2.450 11.204 1.00 88.31 99 GLY A CA 1
ATOM 788 C C . GLY A 1 99 ? -2.636 3.827 11.420 1.00 88.31 99 GLY A C 1
ATOM 789 O O . GLY A 1 99 ? -1.696 3.925 12.208 1.00 88.31 99 GLY A O 1
ATOM 790 N N . TYR A 1 100 ? -3.166 4.885 10.791 1.00 89.31 100 TYR A N 1
ATOM 791 C CA . TYR A 1 100 ? -2.663 6.259 10.953 1.00 89.31 100 TYR A CA 1
ATOM 792 C C . TYR A 1 100 ? -2.812 6.813 12.373 1.00 89.31 100 TYR A C 1
ATOM 794 O O . TYR A 1 100 ? -2.037 7.671 12.792 1.00 89.31 100 TYR A O 1
ATOM 802 N N . PHE A 1 101 ? -3.805 6.330 13.118 1.00 88.44 101 PHE A N 1
ATOM 803 C CA . PHE A 1 101 ? -4.030 6.710 14.507 1.00 88.44 101 PHE A CA 1
ATOM 804 C C . PHE A 1 101 ? -4.560 5.530 15.322 1.00 88.44 101 PHE A C 1
ATOM 806 O O . PHE A 1 101 ? -5.047 4.539 14.770 1.00 88.44 101 PHE A O 1
ATOM 813 N N . HIS A 1 102 ? -4.470 5.631 16.652 1.00 85.31 102 HIS A N 1
ATOM 814 C CA . HIS A 1 102 ? -4.887 4.567 17.574 1.00 85.31 102 HIS A CA 1
ATOM 815 C C . HIS A 1 102 ? -4.216 3.221 17.217 1.00 85.31 102 HIS A C 1
ATOM 817 O O . HIS A 1 102 ? -4.846 2.186 16.986 1.00 85.31 102 HIS A O 1
ATOM 823 N N . SER A 1 103 ? -2.897 3.294 17.058 1.00 83.25 103 SER A N 1
ATOM 824 C CA . SER A 1 103 ? -1.969 2.180 16.874 1.00 83.25 103 SER A CA 1
ATOM 825 C C . SER A 1 103 ? -0.715 2.478 17.704 1.00 83.25 103 SER A C 1
ATOM 827 O O . SER A 1 103 ? -0.574 3.583 18.237 1.00 83.25 103 SER A O 1
ATOM 829 N N . SER A 1 104 ? 0.207 1.527 17.843 1.00 85.00 104 SER A N 1
ATOM 830 C CA . SER A 1 104 ? 1.451 1.789 18.575 1.00 85.00 104 SER A CA 1
ATOM 831 C C . SER A 1 104 ? 2.281 2.876 17.877 1.00 85.00 104 SER A C 1
ATOM 833 O O . SER A 1 104 ? 2.252 3.000 16.650 1.00 85.00 104 SER A O 1
ATOM 835 N N . ARG A 1 105 ? 3.049 3.668 18.642 1.00 85.06 105 ARG A N 1
ATOM 836 C CA . ARG A 1 105 ? 3.860 4.776 18.090 1.00 85.06 105 ARG A CA 1
ATOM 837 C C . ARG A 1 105 ? 4.762 4.314 16.945 1.00 85.06 105 ARG A C 1
ATOM 839 O O . ARG A 1 105 ? 4.759 4.922 15.881 1.00 85.06 105 ARG A O 1
ATOM 846 N N . ARG A 1 106 ? 5.442 3.177 17.131 1.00 85.00 106 ARG A N 1
ATOM 847 C CA . ARG A 1 106 ? 6.296 2.549 16.111 1.00 85.00 106 ARG A CA 1
ATOM 848 C C . ARG A 1 106 ? 5.542 2.271 14.806 1.00 85.00 106 ARG A C 1
ATOM 850 O O . ARG A 1 106 ? 6.098 2.464 13.732 1.00 85.00 106 ARG A O 1
ATOM 857 N N . ARG A 1 107 ? 4.279 1.841 14.885 1.00 83.00 107 ARG A N 1
ATOM 858 C CA . ARG A 1 107 ? 3.451 1.529 13.709 1.00 83.00 107 ARG A CA 1
ATOM 859 C C . ARG A 1 107 ? 2.921 2.765 13.016 1.00 83.00 107 ARG A C 1
ATOM 861 O O . ARG A 1 107 ? 2.908 2.792 11.790 1.00 83.00 107 ARG A O 1
ATOM 868 N N . MET A 1 108 ? 2.495 3.766 13.781 1.00 88.81 108 MET A N 1
ATOM 869 C CA . MET A 1 108 ? 2.078 5.039 13.199 1.00 88.81 108 MET A CA 1
ATOM 870 C C . MET A 1 108 ? 3.243 5.641 12.414 1.00 88.81 108 MET A C 1
ATOM 872 O O . MET A 1 108 ? 3.087 5.909 11.230 1.00 88.81 108 MET A O 1
ATOM 876 N N . VAL A 1 109 ? 4.436 5.719 13.019 1.00 91.88 109 VAL A N 1
ATOM 877 C CA . VAL A 1 109 ? 5.658 6.190 12.344 1.00 91.88 109 VAL A CA 1
ATOM 878 C C . VAL A 1 109 ? 5.958 5.369 11.090 1.00 91.88 109 VAL A C 1
ATOM 880 O O . VAL A 1 109 ? 6.146 5.950 10.029 1.00 91.88 109 VAL A O 1
ATOM 883 N N . ALA A 1 110 ? 5.927 4.034 11.171 1.00 90.06 110 ALA A N 1
ATOM 884 C CA . ALA A 1 110 ? 6.140 3.182 10.000 1.00 90.06 110 ALA A CA 1
ATOM 885 C C . ALA A 1 110 ? 5.116 3.440 8.880 1.00 90.06 110 ALA A C 1
ATOM 887 O O . ALA A 1 110 ? 5.480 3.422 7.712 1.00 90.06 110 ALA A O 1
ATOM 888 N N . THR A 1 111 ? 3.855 3.711 9.228 1.00 91.00 111 THR A N 1
ATOM 889 C CA . THR A 1 111 ? 2.795 4.027 8.257 1.00 91.00 111 THR A CA 1
ATOM 890 C C . THR A 1 111 ? 3.053 5.376 7.590 1.00 91.00 111 THR A C 1
ATOM 892 O O . THR A 1 111 ? 2.996 5.461 6.370 1.00 91.00 111 THR A O 1
ATOM 895 N N . TYR A 1 112 ? 3.403 6.413 8.359 1.00 94.12 112 TYR A N 1
ATOM 896 C CA . TYR A 1 112 ? 3.743 7.725 7.799 1.00 94.12 112 TYR A CA 1
ATOM 897 C C . TYR A 1 112 ? 4.981 7.667 6.902 1.00 94.12 112 TYR A C 1
ATOM 899 O O . TYR A 1 112 ? 4.939 8.192 5.792 1.00 94.12 112 TYR A O 1
ATOM 907 N N . ILE A 1 113 ? 6.048 6.992 7.346 1.00 96.19 113 ILE A N 1
ATOM 908 C CA . ILE A 1 113 ? 7.262 6.801 6.543 1.00 96.19 113 ILE A CA 1
ATOM 909 C C . ILE A 1 113 ? 6.917 6.067 5.250 1.00 96.19 113 ILE A C 1
ATOM 911 O O . ILE A 1 113 ? 7.265 6.554 4.184 1.00 96.19 113 ILE A O 1
ATOM 915 N N . LEU A 1 114 ? 6.178 4.955 5.325 1.00 92.44 114 LEU A N 1
ATOM 916 C CA . LEU A 1 114 ? 5.777 4.193 4.143 1.00 92.44 114 LEU A CA 1
ATOM 917 C C . LEU A 1 114 ? 4.990 5.056 3.150 1.00 92.44 114 LEU A C 1
ATOM 919 O O . LEU A 1 114 ? 5.307 5.059 1.965 1.00 92.44 114 LEU A O 1
ATOM 923 N N . THR A 1 115 ? 4.001 5.816 3.624 1.00 93.12 115 THR A N 1
ATOM 924 C CA . THR A 1 115 ? 3.204 6.704 2.768 1.00 93.12 115 THR A CA 1
ATOM 925 C C . THR A 1 115 ? 4.074 7.757 2.090 1.00 93.12 115 THR A C 1
ATOM 927 O O . THR A 1 115 ? 3.964 7.951 0.881 1.00 93.12 115 THR A O 1
ATOM 930 N N . ILE A 1 116 ? 4.966 8.410 2.839 1.00 96.12 116 ILE A N 1
ATOM 931 C CA . ILE A 1 116 ? 5.891 9.410 2.291 1.00 96.12 116 ILE A CA 1
ATOM 932 C C . ILE A 1 116 ? 6.824 8.764 1.260 1.00 96.12 116 ILE A C 1
ATOM 934 O O . ILE A 1 116 ? 6.983 9.301 0.167 1.00 96.12 116 ILE A O 1
ATOM 938 N N . SER A 1 117 ? 7.388 7.592 1.559 1.00 94.62 117 SER A N 1
ATOM 939 C CA . SER A 1 117 ? 8.268 6.859 0.647 1.00 94.62 117 SER A CA 1
ATOM 940 C C . SER A 1 117 ? 7.566 6.469 -0.654 1.00 94.62 117 SER A C 1
ATOM 942 O O . SER A 1 117 ? 8.146 6.659 -1.719 1.00 94.62 117 SER A O 1
ATOM 944 N N . ILE A 1 118 ? 6.317 5.989 -0.594 1.00 92.31 118 ILE A N 1
ATOM 945 C CA . ILE A 1 118 ? 5.523 5.669 -1.792 1.00 92.31 118 ILE A CA 1
ATOM 946 C C . ILE A 1 118 ? 5.278 6.931 -2.623 1.00 92.31 118 ILE A C 1
ATOM 948 O O . ILE A 1 118 ? 5.427 6.890 -3.840 1.00 92.31 118 ILE A O 1
ATOM 952 N N . ILE A 1 119 ? 4.934 8.060 -1.990 1.00 93.75 119 ILE A N 1
ATOM 953 C CA . ILE A 1 119 ? 4.707 9.328 -2.700 1.00 93.75 119 ILE A CA 1
ATOM 954 C C . ILE A 1 119 ? 5.989 9.802 -3.388 1.00 93.75 119 ILE A C 1
ATOM 956 O O . ILE A 1 119 ? 5.945 10.128 -4.573 1.00 93.75 119 ILE A O 1
ATOM 960 N N . ILE A 1 120 ? 7.117 9.818 -2.672 1.00 95.75 120 ILE A N 1
ATOM 961 C CA . ILE A 1 120 ? 8.415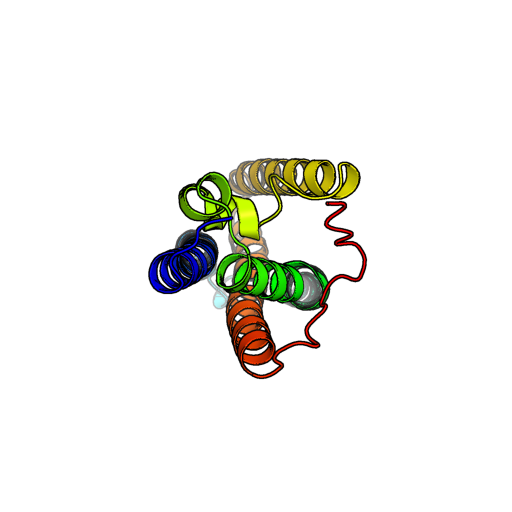 10.223 -3.225 1.00 95.75 120 ILE A CA 1
ATOM 962 C C . ILE A 1 120 ? 8.777 9.321 -4.403 1.00 95.75 120 ILE A C 1
ATOM 964 O O . ILE A 1 120 ? 9.038 9.829 -5.489 1.00 95.75 120 ILE A O 1
ATOM 968 N N . LEU A 1 121 ? 8.7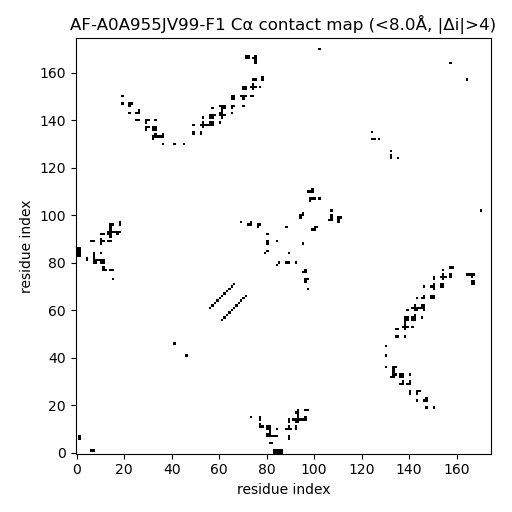14 7.997 -4.232 1.00 92.44 121 LEU A N 1
ATOM 969 C CA . LEU A 1 121 ? 9.021 7.046 -5.298 1.00 92.44 121 LEU A CA 1
ATOM 970 C C . LEU A 1 121 ? 8.107 7.251 -6.515 1.00 92.44 121 LEU A C 1
ATOM 972 O O . LEU A 1 121 ? 8.601 7.396 -7.628 1.00 92.44 121 LEU A O 1
ATOM 976 N N . ALA A 1 122 ? 6.793 7.354 -6.305 1.00 90.69 122 ALA A N 1
ATOM 977 C CA . ALA A 1 122 ? 5.806 7.551 -7.369 1.00 90.69 122 ALA A CA 1
ATOM 978 C C . ALA A 1 122 ? 5.925 8.907 -8.089 1.00 90.69 122 ALA A C 1
ATOM 980 O O . ALA A 1 122 ? 5.361 9.085 -9.172 1.00 90.69 122 ALA A O 1
ATOM 981 N N . VAL A 1 123 ? 6.590 9.898 -7.489 1.00 92.50 123 VAL A N 1
ATOM 982 C CA . VAL A 1 123 ? 6.952 11.157 -8.155 1.00 92.50 123 VAL A CA 1
ATOM 983 C C . VAL A 1 123 ? 8.268 10.990 -8.908 1.00 92.50 123 VAL A C 1
ATOM 985 O O . VAL A 1 123 ? 8.331 11.367 -10.074 1.00 92.50 123 VAL A O 1
ATOM 988 N N . SER A 1 124 ? 9.277 10.371 -8.294 1.00 93.69 124 SER A N 1
ATOM 989 C CA . SER A 1 124 ? 10.594 10.149 -8.899 1.00 93.69 124 SER A CA 1
ATOM 990 C C . SER A 1 124 ? 10.529 9.308 -10.173 1.00 93.69 124 SER A C 1
ATOM 992 O O . SER A 1 124 ? 11.140 9.672 -11.174 1.00 93.69 124 SER A O 1
ATOM 994 N N . ILE A 1 125 ? 9.740 8.227 -10.189 1.00 92.38 125 ILE A N 1
ATOM 995 C CA . ILE A 1 125 ? 9.638 7.346 -11.367 1.00 92.38 125 ILE A CA 1
ATOM 996 C C . ILE A 1 125 ? 9.007 8.031 -12.587 1.00 92.38 125 ILE A C 1
ATOM 998 O O . ILE A 1 125 ? 9.150 7.538 -13.701 1.00 92.38 125 ILE A O 1
ATOM 1002 N N . ARG A 1 126 ? 8.335 9.181 -12.419 1.00 89.50 126 ARG A N 1
ATOM 1003 C CA . ARG A 1 126 ? 7.722 9.917 -13.542 1.00 89.50 126 ARG A CA 1
ATOM 1004 C C . ARG A 1 126 ? 8.747 10.507 -14.500 1.00 89.50 126 ARG A C 1
ATOM 1006 O O . ARG A 1 126 ? 8.394 10.771 -15.642 1.00 89.50 126 ARG A O 1
ATOM 1013 N N . TYR A 1 127 ? 9.972 10.721 -14.027 1.00 92.69 127 TYR A N 1
ATOM 1014 C CA . TYR A 1 127 ? 11.069 11.279 -14.813 1.00 92.69 127 TYR A CA 1
ATOM 1015 C C . TYR A 1 127 ? 11.877 10.208 -15.552 1.00 92.69 127 TYR A C 1
ATOM 1017 O O . TYR A 1 127 ? 12.832 10.540 -16.249 1.00 92.69 127 TYR A O 1
ATOM 1025 N N . LEU A 1 128 ? 11.527 8.928 -15.393 1.00 91.81 128 LEU A N 1
ATOM 1026 C CA . LEU A 1 128 ? 12.213 7.853 -16.095 1.00 91.81 128 LEU A CA 1
ATOM 1027 C C . LEU A 1 128 ? 11.759 7.793 -17.560 1.00 91.81 128 LEU A C 1
ATOM 1029 O O . LEU A 1 128 ? 10.555 7.876 -17.827 1.00 91.81 128 LEU A O 1
ATOM 1033 N N . PRO A 1 129 ? 12.699 7.617 -18.506 1.00 91.00 129 PRO A N 1
ATOM 1034 C CA . PRO A 1 129 ? 12.359 7.447 -19.908 1.00 91.00 129 PRO A CA 1
ATOM 1035 C C . PRO A 1 129 ? 11.655 6.106 -20.147 1.00 91.00 129 PRO A C 1
ATOM 1037 O O . PRO A 1 129 ? 11.729 5.174 -19.339 1.00 91.00 129 PRO A O 1
ATOM 1040 N N . HIS A 1 130 ? 10.975 6.005 -21.286 1.00 87.12 130 HIS A N 1
ATOM 1041 C CA . HIS A 1 130 ? 10.457 4.730 -21.782 1.00 87.12 130 HIS A CA 1
ATOM 1042 C C . HIS A 1 130 ? 11.639 3.795 -22.119 1.00 87.12 130 HIS A C 1
ATOM 1044 O O . HIS A 1 130 ? 12.650 4.304 -22.613 1.00 87.12 130 HIS A O 1
ATOM 1050 N N . PRO A 1 131 ? 11.585 2.482 -21.812 1.00 91.94 131 PRO A N 1
ATOM 1051 C CA . PRO A 1 131 ? 10.473 1.702 -21.239 1.00 91.94 131 PRO A CA 1
ATOM 1052 C C . PRO A 1 131 ? 10.515 1.531 -19.710 1.00 91.94 131 PRO A C 1
ATOM 1054 O O . PRO A 1 131 ? 9.673 0.841 -19.132 1.00 91.94 131 PRO A O 1
ATOM 1057 N N . TRP A 1 132 ? 11.471 2.157 -19.021 1.00 93.81 132 TRP A N 1
ATOM 1058 C CA . TRP A 1 132 ? 11.739 1.911 -17.599 1.00 93.81 132 TRP A CA 1
ATOM 1059 C C . TRP A 1 132 ? 10.561 2.236 -16.689 1.00 93.81 132 TRP A C 1
ATOM 1061 O O . TRP A 1 132 ? 10.258 1.469 -15.777 1.00 93.81 132 TRP A O 1
ATOM 1071 N N . ARG A 1 133 ? 9.869 3.353 -16.933 1.00 92.50 133 ARG A N 1
ATOM 1072 C CA . ARG A 1 133 ? 8.695 3.715 -16.134 1.00 92.50 133 ARG A CA 1
ATOM 1073 C C . ARG A 1 133 ? 7.565 2.678 -16.259 1.00 92.50 133 ARG A C 1
ATOM 1075 O O . ARG A 1 133 ? 7.172 2.156 -15.215 1.00 92.50 133 ARG A O 1
ATOM 1082 N N . PRO A 1 134 ? 7.078 2.331 -17.468 1.00 92.81 134 PRO A N 1
ATOM 1083 C CA . PRO A 1 134 ? 6.079 1.273 -17.628 1.00 92.81 134 PRO A CA 1
ATOM 1084 C C . PRO A 1 134 ? 6.487 -0.078 -17.015 1.00 92.81 134 PRO A C 1
ATOM 1086 O O . PRO A 1 134 ? 5.653 -0.735 -16.393 1.00 92.81 134 PRO A O 1
ATOM 1089 N N . ILE A 1 135 ? 7.768 -0.471 -17.100 1.00 94.25 135 ILE A N 1
ATOM 1090 C CA . ILE A 1 135 ? 8.286 -1.687 -16.439 1.00 94.25 135 ILE A CA 1
ATOM 1091 C C . ILE A 1 135 ? 8.099 -1.610 -14.917 1.00 94.25 135 ILE A C 1
ATOM 1093 O O . ILE A 1 135 ? 7.599 -2.557 -14.299 1.00 94.25 135 ILE A O 1
ATOM 1097 N N . LEU 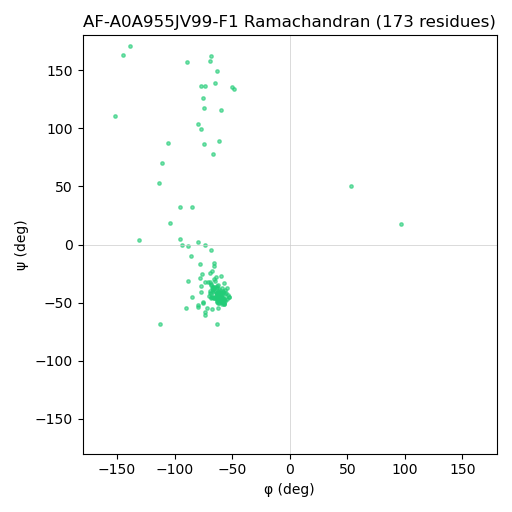A 1 136 ? 8.484 -0.485 -14.303 1.00 93.81 136 LEU A N 1
ATOM 1098 C CA . LEU A 1 136 ? 8.358 -0.309 -12.857 1.00 93.81 136 LEU A CA 1
ATOM 1099 C C . LEU A 1 136 ? 6.892 -0.288 -12.407 1.00 93.81 136 LEU A C 1
ATOM 1101 O O . LEU A 1 136 ? 6.535 -0.986 -11.449 1.00 93.81 136 LEU A O 1
ATOM 1105 N N . ASP A 1 137 ? 6.056 0.467 -13.127 1.00 94.00 137 ASP A N 1
ATOM 1106 C CA . ASP A 1 137 ? 4.620 0.610 -12.873 1.00 94.00 137 ASP A CA 1
ATOM 1107 C C . ASP A 1 137 ? 3.886 -0.736 -13.024 1.00 94.00 137 ASP A C 1
ATOM 1109 O O . ASP A 1 137 ? 2.998 -1.033 -12.222 1.00 94.00 137 ASP A O 1
ATOM 1113 N N . MET A 1 138 ? 4.304 -1.608 -13.954 1.00 94.44 138 MET A N 1
ATOM 1114 C CA . MET A 1 138 ? 3.767 -2.970 -14.082 1.00 94.44 138 MET A CA 1
ATOM 1115 C C . MET A 1 138 ? 3.979 -3.813 -12.817 1.00 94.44 138 MET A C 1
ATOM 1117 O O . MET A 1 138 ? 3.060 -4.490 -12.348 1.00 94.44 138 MET A O 1
ATOM 1121 N N . GLY A 1 139 ? 5.175 -3.769 -12.227 1.00 94.44 139 GLY A N 1
ATOM 1122 C CA . GLY A 1 139 ? 5.446 -4.499 -10.986 1.00 94.44 139 GLY A CA 1
ATOM 1123 C C . GLY A 1 139 ? 4.533 -4.046 -9.841 1.00 94.44 139 GLY A C 1
ATOM 1124 O O . GLY A 1 139 ? 3.910 -4.879 -9.176 1.00 94.44 139 GLY A O 1
ATOM 1125 N N . ALA A 1 140 ? 4.392 -2.730 -9.656 1.00 94.38 140 ALA A N 1
ATOM 1126 C CA . ALA A 1 140 ? 3.513 -2.146 -8.641 1.00 94.38 140 ALA A CA 1
ATOM 1127 C C . ALA A 1 140 ? 2.028 -2.448 -8.905 1.00 94.38 140 ALA A C 1
ATOM 1129 O O . ALA A 1 140 ? 1.288 -2.789 -7.981 1.00 94.38 140 ALA A O 1
ATOM 1130 N N . LEU A 1 141 ? 1.588 -2.399 -10.166 1.00 95.81 141 LEU A N 1
ATOM 1131 C CA . LEU A 1 141 ? 0.223 -2.742 -10.568 1.00 95.81 141 LEU A CA 1
ATOM 1132 C C . LEU A 1 141 ? -0.142 -4.176 -10.158 1.00 95.81 141 LEU A C 1
ATOM 1134 O O . LEU A 1 141 ? -1.210 -4.404 -9.582 1.00 95.81 141 LEU A O 1
ATOM 1138 N N . LEU A 1 142 ? 0.746 -5.141 -10.410 1.00 95.81 142 LEU A N 1
ATOM 1139 C CA . LEU A 1 142 ? 0.534 -6.539 -10.023 1.00 95.81 142 LEU A CA 1
ATOM 1140 C C . LEU A 1 142 ? 0.589 -6.725 -8.502 1.00 95.81 142 LEU A C 1
ATOM 1142 O O . LEU A 1 142 ? -0.246 -7.442 -7.945 1.00 95.81 142 LEU A O 1
ATOM 1146 N N . GLY A 1 143 ? 1.510 -6.038 -7.819 1.00 96.19 143 GLY A N 1
ATOM 1147 C CA . GLY A 1 143 ? 1.593 -6.016 -6.356 1.00 96.19 143 GLY A CA 1
ATOM 1148 C C . GLY A 1 143 ? 0.308 -5.502 -5.699 1.00 96.19 143 GLY A C 1
ATOM 1149 O O . GLY A 1 143 ? -0.243 -6.162 -4.813 1.00 96.19 143 GLY A O 1
ATOM 1150 N N . LEU A 1 144 ? -0.228 -4.378 -6.180 1.00 95.44 144 LEU A N 1
ATOM 1151 C CA . LEU A 1 144 ? -1.489 -3.795 -5.710 1.00 95.44 144 LEU A CA 1
ATOM 1152 C C . LEU A 1 144 ? -2.698 -4.663 -6.048 1.00 95.44 144 LEU A C 1
ATOM 1154 O O . LEU A 1 144 ? -3.591 -4.810 -5.214 1.00 95.44 144 LEU A O 1
ATOM 1158 N N . SER A 1 145 ? -2.719 -5.280 -7.231 1.00 96.31 145 SER A N 1
ATOM 1159 C CA . SER A 1 145 ? -3.781 -6.212 -7.631 1.00 96.31 145 SER A CA 1
ATOM 1160 C C . SER A 1 145 ? -3.824 -7.427 -6.703 1.00 96.31 145 SER A C 1
ATOM 1162 O O . SER A 1 145 ? -4.882 -7.779 -6.174 1.00 96.31 145 SER A O 1
ATOM 1164 N N . TYR A 1 146 ? -2.661 -8.013 -6.399 1.00 96.69 146 TYR A N 1
ATOM 1165 C CA . TYR A 1 146 ? -2.532 -9.052 -5.375 1.00 96.69 146 TYR A CA 1
ATOM 1166 C C . TYR A 1 146 ? -2.981 -8.535 -3.997 1.00 96.69 146 TYR A C 1
ATOM 1168 O O . TYR A 1 146 ? -3.705 -9.213 -3.256 1.00 96.69 146 TYR A O 1
ATOM 1176 N N . GLY A 1 147 ? -2.600 -7.304 -3.655 1.00 94.88 147 GLY A N 1
ATOM 1177 C CA . GLY A 1 147 ? -3.021 -6.626 -2.436 1.00 94.88 147 GLY A CA 1
ATOM 1178 C C . GLY A 1 147 ? -4.536 -6.530 -2.294 1.00 94.88 147 GLY A C 1
ATOM 1179 O O . GLY A 1 147 ? -5.082 -6.915 -1.261 1.00 94.88 147 GLY A O 1
ATOM 1180 N N . MET A 1 148 ? -5.230 -6.121 -3.352 1.00 95.94 148 MET A N 1
ATOM 1181 C CA . MET A 1 148 ? -6.687 -6.032 -3.392 1.00 95.94 148 MET A CA 1
ATOM 1182 C C . MET A 1 148 ? -7.340 -7.389 -3.109 1.00 95.94 148 MET A C 1
ATOM 1184 O O . MET A 1 148 ? -8.198 -7.489 -2.227 1.00 95.94 148 MET A O 1
ATOM 1188 N N . VAL A 1 149 ? -6.879 -8.452 -3.778 1.00 96.38 149 VAL A N 1
ATOM 1189 C CA . VAL A 1 149 ? -7.377 -9.822 -3.563 1.00 96.38 149 VAL A CA 1
ATOM 1190 C C . VAL A 1 149 ? -7.153 -10.271 -2.118 1.00 96.38 149 VAL A C 1
ATOM 1192 O O . VAL A 1 149 ? -8.074 -10.775 -1.470 1.00 96.38 149 VAL A O 1
ATOM 1195 N N . THR A 1 150 ? -5.957 -10.053 -1.566 1.00 94.12 150 THR A N 1
ATOM 1196 C CA . THR A 1 150 ? -5.670 -10.462 -0.182 1.00 94.12 150 THR A CA 1
ATOM 1197 C C . THR A 1 150 ? -6.469 -9.669 0.848 1.00 94.12 150 THR A C 1
ATOM 1199 O O . THR A 1 150 ? -6.928 -10.257 1.827 1.00 94.12 150 THR A O 1
ATOM 1202 N N . VAL A 1 151 ? -6.700 -8.369 0.641 1.00 93.94 151 VAL A N 1
ATOM 1203 C CA . VAL A 1 151 ? -7.558 -7.550 1.514 1.00 93.94 151 VAL A CA 1
ATOM 1204 C C . VAL A 1 151 ? -8.970 -8.134 1.583 1.00 93.94 151 VAL A C 1
ATOM 1206 O O . VAL A 1 151 ? -9.505 -8.310 2.685 1.00 93.94 151 VAL A O 1
ATOM 1209 N N . PHE A 1 152 ? -9.556 -8.509 0.442 1.00 93.56 152 PHE A N 1
ATOM 1210 C CA . PHE A 1 152 ? -10.854 -9.189 0.411 1.00 93.56 152 PHE A CA 1
ATOM 1211 C C . PHE A 1 152 ? -10.818 -10.530 1.143 1.00 93.56 152 PHE A C 1
ATOM 1213 O O . PHE A 1 152 ? -11.654 -10.768 2.019 1.00 93.56 152 PHE A O 1
ATOM 1220 N N . TYR A 1 153 ? -9.834 -11.377 0.834 1.00 93.25 153 TYR A N 1
ATOM 1221 C CA . TYR A 1 153 ? -9.690 -12.699 1.440 1.00 93.25 153 TYR A CA 1
ATOM 1222 C C . TYR A 1 153 ? -9.578 -12.631 2.970 1.00 93.25 153 TYR A C 1
ATOM 1224 O O . TYR A 1 153 ? -10.341 -13.289 3.682 1.00 93.25 153 TYR A O 1
ATOM 1232 N N . PHE A 1 154 ? -8.677 -11.800 3.501 1.00 91.06 154 PHE A N 1
ATOM 1233 C CA . PHE A 1 154 ? -8.478 -11.683 4.946 1.00 91.06 154 PHE A CA 1
ATOM 1234 C C . PHE A 1 154 ? -9.673 -11.042 5.645 1.00 91.06 154 PHE A C 1
ATOM 1236 O O . PHE A 1 154 ? -10.022 -11.459 6.747 1.00 91.06 154 PHE A O 1
ATOM 1243 N N . THR A 1 155 ? -10.352 -10.087 5.009 1.00 88.56 155 THR A N 1
ATOM 1244 C CA . THR A 1 155 ? -11.560 -9.475 5.584 1.00 88.56 155 THR A CA 1
ATOM 1245 C C . THR A 1 155 ? -12.718 -10.465 5.635 1.00 88.56 155 THR A C 1
ATOM 1247 O O . THR A 1 155 ? -13.419 -10.553 6.647 1.00 88.56 155 THR A O 1
ATOM 1250 N N . TRP A 1 156 ? -12.901 -11.260 4.582 1.00 89.75 156 TRP A N 1
ATOM 1251 C CA . TRP A 1 156 ? -13.874 -12.349 4.565 1.00 89.75 156 TRP A CA 1
ATOM 1252 C C . TRP A 1 156 ? -13.550 -13.415 5.620 1.00 89.75 156 TRP A C 1
ATOM 1254 O O . TRP A 1 156 ? -14.431 -13.811 6.388 1.00 89.75 156 TRP A O 1
ATOM 1264 N N . ARG A 1 157 ? -12.277 -13.812 5.740 1.00 87.56 157 ARG A N 1
ATOM 1265 C CA . ARG A 1 157 ? -11.805 -14.752 6.767 1.00 87.56 157 ARG A CA 1
ATOM 1266 C C . ARG A 1 157 ? -12.035 -14.216 8.180 1.00 87.56 157 ARG A C 1
ATOM 1268 O O . ARG A 1 157 ? -12.550 -14.947 9.019 1.00 87.56 157 ARG A O 1
ATOM 1275 N N . ALA A 1 158 ? -11.719 -12.948 8.439 1.00 84.94 158 ALA A N 1
ATOM 1276 C CA . ALA A 1 158 ? -11.933 -12.304 9.736 1.00 84.94 158 ALA A CA 1
ATOM 1277 C C . ALA A 1 158 ? -13.415 -12.263 10.123 1.00 84.94 158 ALA A C 1
ATOM 1279 O O . ALA A 1 158 ? -13.766 -12.487 11.282 1.00 84.94 158 ALA A O 1
ATOM 1280 N N . ARG A 1 159 ? -14.300 -12.024 9.145 1.00 83.12 159 ARG A N 1
ATOM 1281 C CA . ARG A 1 159 ? -15.752 -12.098 9.345 1.00 83.12 159 ARG A CA 1
ATOM 1282 C C . ARG A 1 159 ? -16.229 -13.510 9.669 1.00 83.12 159 ARG A C 1
ATOM 1284 O O . ARG A 1 159 ? -17.139 -13.640 10.469 1.00 83.12 159 ARG A O 1
ATOM 1291 N N . ARG A 1 160 ? -15.644 -14.560 9.088 1.00 82.88 160 ARG A N 1
ATOM 1292 C CA . ARG A 1 160 ? -16.026 -15.948 9.409 1.00 82.88 160 ARG A CA 1
ATOM 1293 C C . ARG A 1 160 ? -15.452 -16.432 10.745 1.00 82.88 160 ARG A C 1
ATOM 1295 O O . ARG A 1 160 ? -16.134 -17.139 11.471 1.00 82.88 160 ARG A O 1
ATOM 1302 N N . ALA A 1 161 ? -14.244 -16.009 11.103 1.00 73.31 161 ALA A N 1
ATOM 1303 C CA . ALA A 1 161 ? -13.515 -16.465 12.290 1.00 73.31 161 ALA A CA 1
ATOM 1304 C C . ALA A 1 161 ? -13.863 -15.714 13.604 1.00 73.31 161 ALA A C 1
ATOM 1306 O O . ALA A 1 161 ? -12.997 -15.527 14.457 1.00 73.31 161 ALA A O 1
ATOM 1307 N N . HIS A 1 162 ? -15.101 -15.235 13.803 1.00 59.25 162 HIS A N 1
ATOM 1308 C CA . HIS A 1 162 ? -15.530 -14.678 15.105 1.00 59.25 162 HIS A CA 1
ATOM 1309 C C . HIS A 1 162 ? -15.174 -15.655 16.259 1.00 59.25 162 HIS A C 1
ATOM 1311 O O . HIS A 1 162 ? -15.496 -16.826 16.098 1.00 59.25 162 HIS A O 1
ATOM 1317 N N . PRO A 1 163 ? -14.617 -15.272 17.439 1.00 56.25 163 PRO A N 1
ATOM 1318 C CA . PRO A 1 163 ? -13.919 -14.072 17.907 1.00 56.25 163 PRO A CA 1
ATOM 1319 C C . PRO A 1 163 ? -12.388 -14.203 18.036 1.00 56.25 163 PRO A C 1
ATOM 1321 O O . PRO A 1 163 ? -11.768 -13.373 18.694 1.00 56.25 163 PRO A O 1
ATOM 1324 N N . THR A 1 164 ? -11.786 -15.190 17.381 1.00 54.34 164 THR A N 1
ATOM 1325 C CA . THR A 1 164 ? -10.368 -15.565 17.514 1.00 54.34 164 THR A CA 1
ATOM 1326 C C . THR A 1 164 ? -9.441 -14.916 16.484 1.00 54.34 164 THR A C 1
ATOM 1328 O 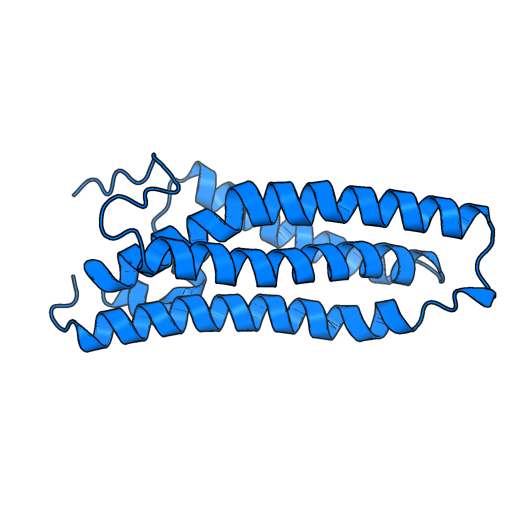O . THR A 1 164 ? -8.234 -15.149 16.513 1.00 54.34 164 THR A O 1
ATOM 1331 N N . TYR A 1 165 ? -9.966 -14.097 15.566 1.00 58.41 165 TYR A N 1
ATOM 1332 C CA . TYR A 1 165 ? -9.146 -13.449 14.543 1.00 58.41 165 TYR A CA 1
ATOM 1333 C C . TYR A 1 165 ? -8.315 -12.289 15.116 1.00 58.41 165 TYR A C 1
ATOM 1335 O O . TYR A 1 165 ? -8.699 -11.121 15.072 1.00 58.41 165 TYR A O 1
ATOM 1343 N N . ILE A 1 166 ? -7.140 -12.630 15.642 1.00 59.16 166 ILE A N 1
ATOM 1344 C CA . ILE A 1 166 ? -6.097 -11.695 16.062 1.00 59.16 166 ILE A CA 1
ATOM 1345 C C . ILE A 1 166 ? -4.993 -11.768 15.009 1.00 59.16 166 ILE A C 1
ATOM 1347 O O . ILE A 1 166 ? -4.057 -12.552 15.112 1.00 59.16 166 ILE A O 1
ATOM 1351 N N . ALA A 1 167 ? -5.116 -10.971 13.949 1.00 54.72 167 ALA A N 1
ATOM 1352 C CA . ALA A 1 167 ? -4.065 -10.883 12.932 1.00 54.72 167 ALA A CA 1
ATOM 1353 C C . ALA A 1 167 ? -2.895 -9.974 13.343 1.00 54.72 167 ALA A C 1
ATOM 1355 O O . ALA A 1 167 ? -1.963 -9.774 12.566 1.00 54.72 167 ALA A O 1
ATOM 1356 N N . ASP A 1 168 ? -2.938 -9.422 14.558 1.00 49.19 168 ASP A N 1
ATOM 1357 C CA . ASP A 1 168 ? -1.816 -8.719 15.158 1.00 49.19 168 ASP A CA 1
ATOM 1358 C C . ASP A 1 168 ? -1.888 -8.816 16.701 1.00 49.19 168 ASP A C 1
ATOM 1360 O O . ASP A 1 168 ? -2.795 -8.227 17.295 1.00 49.19 168 ASP A O 1
ATOM 1364 N N . PRO A 1 169 ? -0.977 -9.560 17.363 1.00 43.12 169 PRO A N 1
ATOM 1365 C CA . PRO A 1 169 ? -1.010 -9.823 18.807 1.00 43.12 169 PRO A CA 1
ATOM 1366 C C . PRO A 1 169 ? -0.736 -8.591 19.685 1.00 43.12 169 PRO A C 1
ATOM 1368 O O . PRO A 1 169 ? -0.850 -8.675 20.900 1.00 43.12 169 PRO A O 1
ATOM 1371 N N . ILE A 1 170 ? -0.406 -7.433 19.099 1.00 46.19 170 ILE A N 1
ATOM 1372 C CA . ILE A 1 170 ? -0.109 -6.197 19.842 1.00 46.19 170 ILE A CA 1
ATOM 1373 C C . ILE A 1 170 ? -1.178 -5.148 19.553 1.00 46.19 170 ILE A C 1
ATOM 1375 O O . ILE A 1 170 ? -0.894 -4.025 19.120 1.00 46.19 170 ILE A O 1
ATOM 1379 N N . VAL A 1 171 ? -2.433 -5.530 19.746 1.00 47.66 171 VAL A N 1
ATOM 1380 C CA . VAL A 1 171 ? -3.448 -4.557 20.123 1.00 47.66 171 VAL A CA 1
ATOM 1381 C C . VAL A 1 171 ? -3.848 -4.856 21.556 1.00 47.66 171 VAL A C 1
ATOM 1383 O O . VAL A 1 171 ? -4.944 -5.324 21.840 1.00 47.66 171 VAL A O 1
ATOM 1386 N N . GLU A 1 172 ? -2.925 -4.574 22.477 1.00 43.19 172 GLU A N 1
ATOM 1387 C CA . GLU A 1 172 ? -3.342 -4.157 23.807 1.00 43.19 172 GLU A CA 1
ATOM 1388 C C . GLU A 1 172 ? -4.128 -2.860 23.615 1.00 43.19 172 GLU A C 1
ATOM 1390 O O . GLU A 1 172 ? -3.583 -1.754 23.613 1.00 43.19 172 GLU A O 1
ATOM 1395 N N . PHE A 1 173 ? -5.434 -2.992 23.400 1.00 47.47 173 PHE A N 1
ATOM 1396 C CA . PHE A 1 173 ? -6.361 -1.926 23.727 1.00 47.47 173 PHE A CA 1
ATOM 1397 C C . PHE A 1 173 ? -6.338 -1.812 25.251 1.00 47.47 173 PHE A C 1
ATOM 1399 O O . PHE A 1 173 ? -7.190 -2.364 25.945 1.00 47.47 173 PHE A O 1
ATOM 1406 N N . LYS A 1 174 ? -5.286 -1.177 25.782 1.00 36.38 174 LYS A N 1
ATOM 1407 C CA . LYS A 1 174 ? -5.230 -0.813 27.190 1.00 36.38 174 LYS A CA 1
ATOM 1408 C C . LYS A 1 174 ? -6.427 0.110 27.419 1.00 36.38 174 LYS A C 1
ATOM 1410 O O . LYS A 1 174 ? -6.547 1.126 26.731 1.00 36.38 174 LYS A O 1
ATOM 1415 N N . LYS A 1 175 ? -7.348 -0.370 28.259 1.00 39.00 175 LYS A N 1
ATOM 1416 C CA . LYS A 1 175 ? -8.596 0.301 28.632 1.00 39.00 175 LYS A CA 1
ATOM 1417 C C . LYS A 1 175 ? -8.336 1.719 29.120 1.00 39.00 175 LYS A C 1
ATOM 1419 O O . LYS A 1 175 ? -7.310 1.907 29.811 1.00 39.00 175 LYS A O 1
#

Radius of gyration: 18.28 Å; Cα contacts (8 Å, |Δi|>4): 208; chains: 1; bounding box: 44×28×58 Å

Mean predicted aligned error: 5.5 Å

Sequence (175 aa):
MVRSKKLRTAGAVWGMGGTIAFIAYGIHKLWGFAWDLDFAALTAFEIYVLVLWVAYMLYTEGYKAFGKQFSPRVAARTQYLAREGTAKQLILAPLFVFGYFHSSRRRMVATYILTISIIILAVSIRYLPHPWRPILDMGALLGLSYGMVTVFYFTWRARRAHPTYIADPIVEFKK

pLDDT: mean 88.08, std 12.32, range [36.38, 97.88]

Nearest PDB structures (foldseek):
  7n8o-assembly1_Q  TM=2.805E-01  e=8.140E+00  Synechocystis sp. PCC 6803 substr. Kazusa
  8p4y-assembly1_A  TM=2.079E-01  e=5.280E+00  synthetic construct

Solvent-accessible surface area (backbone atoms only — not comparable to full-atom values): 8920 Å² total; per-residue (Å²): 104,55,87,52,60,67,59,20,43,51,19,19,50,46,15,50,50,44,49,51,52,52,50,50,50,51,39,60,63,28,48,62,50,31,66,69,52,58,74,86,76,53,50,74,67,55,50,52,51,36,55,53,45,34,54,49,26,35,47,50,45,11,43,48,43,20,51,67,47,47,18,32,37,33,19,35,43,29,52,42,24,40,72,59,27,33,67,70,48,36,77,43,13,36,52,38,30,74,28,70,48,98,54,57,70,72,51,25,51,51,46,53,52,50,54,50,50,52,52,51,50,68,54,58,48,71,75,47,59,90,66,56,32,26,46,54,34,39,13,51,34,51,9,48,52,45,26,54,53,35,33,52,50,33,33,54,48,40,67,70,39,72,91,74,57,67,60,57,92,83,67,78,77,75,127

Secondary structure (DSSP, 8-state):
----HHHHHHHHHHHHHHHHHHHHHHHHHHHHHHHT--TTT--HHHHHHHHHHHHHHIIIIIIIIIIIIIHHHHHHHHHHHHHH--HHHHHTHHHHHHTSSSS-HHHHHHHHHHHHHHHHHHHHGGGPPTTHHHHHHHHHHHHHHHHHHHHHHHHHHHHHSTTT--S-S------